Protein AF-A0A2A2LIG8-F1 (afdb_monomer_lite)

pLDDT: mean 82.66, std 11.36, range [53.28, 94.81]

InterPro domains:
  IPR013099 Potassium channel domain [PF07885] (1-43)
  IPR028325 Voltage-gated potassium channel [PTHR11537] (1-49)

Secondary structure (DSSP, 8-state):
--S----SS---SHHHHHHHHHHHHHHHHHHHHHHHHHHHHHHHHTTHHHHHHHHH--

Structure (mmCIF, N/CA/C/O backbone):
data_AF-A0A2A2LIG8-F1
#
_entry.id   AF-A0A2A2LIG8-F1
#
loop_
_atom_site.group_PDB
_atom_site.id
_atom_site.type_symbol
_atom_site.label_atom_id
_atom_site.label_alt_id
_atom_site.label_comp_id
_atom_site.label_asym_id
_atom_site.label_entity_id
_atom_site.label_seq_id
_atom_site.pdbx_PDB_ins_code
_atom_site.Cartn_x
_atom_site.Cartn_y
_atom_site.Cartn_z
_atom_site.occupancy
_atom_site.B_iso_or_equiv
_atom_site.auth_seq_id
_atom_site.auth_comp_id
_atom_site.auth_asym_id
_atom_site.auth_atom_id
_atom_site.pdbx_PDB_model_num
ATOM 1 N N . MET A 1 1 ? 2.183 -1.473 -0.054 1.00 61.34 1 MET A N 1
ATOM 2 C CA . MET A 1 1 ? 3.524 -0.860 0.064 1.00 61.34 1 MET A CA 1
ATOM 3 C C . MET A 1 1 ? 3.594 -0.167 1.414 1.00 61.34 1 MET A C 1
ATOM 5 O O . MET A 1 1 ? 2.699 0.608 1.706 1.00 61.34 1 MET A O 1
ATOM 9 N N . THR A 1 2 ? 4.592 -0.449 2.250 1.00 67.44 2 THR A N 1
ATOM 10 C CA . THR A 1 2 ? 4.744 0.140 3.602 1.00 67.44 2 THR A CA 1
ATOM 11 C C . THR A 1 2 ? 5.312 1.567 3.580 1.00 67.44 2 THR A C 1
ATOM 13 O O . THR A 1 2 ? 5.854 2.031 4.573 1.00 67.44 2 THR A O 1
ATOM 16 N N . THR A 1 3 ? 5.248 2.232 2.420 1.00 70.12 3 THR A N 1
ATOM 17 C CA . THR A 1 3 ? 5.724 3.601 2.144 1.00 70.12 3 THR A CA 1
ATOM 18 C C . THR A 1 3 ? 7.191 3.910 2.467 1.00 70.12 3 THR A C 1
ATOM 20 O O . THR A 1 3 ? 7.599 5.045 2.272 1.00 70.12 3 THR A O 1
ATOM 23 N N . VAL A 1 4 ? 8.003 2.936 2.899 1.00 84.50 4 VAL A N 1
ATOM 24 C CA . VAL A 1 4 ? 9.420 3.176 3.240 1.00 84.50 4 VAL A CA 1
ATOM 25 C C . VAL A 1 4 ? 10.248 3.505 1.998 1.00 84.50 4 VAL A C 1
ATOM 27 O O . VAL A 1 4 ? 10.985 4.480 1.998 1.00 84.50 4 VAL A O 1
ATOM 30 N N . GLY A 1 5 ? 10.100 2.708 0.932 1.00 79.00 5 GLY A N 1
ATOM 31 C CA . GLY A 1 5 ? 10.705 2.999 -0.369 1.00 79.00 5 GLY A CA 1
ATOM 32 C C . GLY A 1 5 ? 12.228 3.141 -0.331 1.00 79.00 5 GLY A C 1
ATOM 33 O O . GLY A 1 5 ? 12.742 4.149 -0.797 1.00 79.00 5 GLY A O 1
ATOM 34 N N . TYR A 1 6 ? 12.942 2.132 0.186 1.00 84.81 6 TYR A N 1
ATOM 35 C CA . TYR A 1 6 ? 14.413 2.129 0.248 1.00 84.81 6 TYR A CA 1
ATOM 36 C C . TYR A 1 6 ? 15.092 2.410 -1.103 1.00 84.81 6 TYR A C 1
ATOM 38 O O . TYR A 1 6 ? 16.186 2.966 -1.131 1.00 84.81 6 TYR A O 1
ATOM 46 N N . GLY A 1 7 ? 14.431 2.082 -2.219 1.00 82.75 7 GLY A N 1
ATOM 47 C CA . GLY A 1 7 ? 14.888 2.442 -3.564 1.00 82.75 7 GLY A CA 1
ATOM 48 C C . GLY A 1 7 ? 16.021 1.562 -4.095 1.00 82.75 7 GLY A C 1
ATOM 49 O O . GLY A 1 7 ? 16.538 1.820 -5.177 1.00 82.75 7 GLY A O 1
ATOM 50 N N . ASP A 1 8 ? 16.368 0.508 -3.363 1.00 83.12 8 ASP A N 1
ATOM 51 C CA . ASP A 1 8 ? 17.287 -0.561 -3.748 1.00 83.12 8 ASP A CA 1
ATOM 52 C C . ASP A 1 8 ? 16.745 -1.394 -4.919 1.00 83.12 8 ASP A C 1
ATOM 54 O O . ASP A 1 8 ? 17.493 -1.786 -5.814 1.00 83.12 8 ASP A O 1
ATOM 58 N N . LEU A 1 9 ? 15.427 -1.603 -4.959 1.00 79.31 9 LEU A N 1
ATOM 59 C CA . LEU A 1 9 ? 14.734 -2.256 -6.064 1.00 79.31 9 LEU A CA 1
ATOM 60 C C . LEU A 1 9 ? 13.654 -1.332 -6.626 1.00 79.31 9 LEU A C 1
ATOM 62 O O . LEU A 1 9 ? 12.663 -1.024 -5.963 1.00 79.31 9 LEU A O 1
ATOM 66 N N . VAL A 1 10 ? 13.838 -0.907 -7.880 1.00 86.06 10 VAL A N 1
ATOM 67 C CA . VAL A 1 10 ? 12.915 -0.008 -8.584 1.00 86.06 10 VAL A CA 1
ATOM 68 C C . VAL A 1 10 ? 12.586 -0.522 -9.987 1.00 86.06 10 VAL A C 1
ATOM 70 O O . VAL A 1 10 ? 13.466 -1.018 -10.695 1.00 86.06 10 VAL A O 1
ATOM 73 N N . PRO A 1 11 ? 11.325 -0.403 -10.437 1.00 87.56 11 PRO A N 1
ATOM 74 C CA . PRO A 1 11 ? 10.953 -0.802 -11.786 1.00 87.56 11 PRO A CA 1
ATOM 75 C C . PRO A 1 11 ? 11.576 0.143 -12.824 1.00 87.56 11 PRO A C 1
ATOM 77 O O . PRO A 1 11 ? 11.354 1.356 -12.805 1.00 87.56 11 PRO A O 1
ATOM 80 N N . VAL A 1 12 ? 12.334 -0.420 -13.767 1.00 91.44 12 VAL A N 1
ATOM 81 C CA . VAL A 1 12 ? 13.025 0.346 -14.822 1.00 91.44 12 VAL A CA 1
ATOM 82 C C . VAL A 1 12 ? 12.100 0.620 -16.014 1.00 91.44 12 VAL A C 1
ATOM 84 O O . VAL A 1 12 ? 12.160 1.687 -16.625 1.00 91.44 12 VAL A O 1
ATOM 87 N N . THR A 1 13 ? 11.192 -0.311 -16.322 1.00 94.81 13 THR A N 1
ATOM 88 C CA . THR A 1 13 ? 10.274 -0.208 -17.464 1.00 94.81 13 THR A CA 1
ATOM 89 C C . THR A 1 13 ? 9.080 0.702 -17.164 1.00 94.81 13 THR A C 1
ATOM 91 O O . THR A 1 13 ? 8.595 0.774 -16.034 1.00 94.81 13 THR A O 1
ATOM 94 N N . ALA A 1 14 ? 8.558 1.376 -18.195 1.00 90.75 14 ALA A N 1
ATOM 95 C CA . ALA A 1 14 ? 7.388 2.250 -18.062 1.00 90.75 14 ALA A CA 1
ATOM 96 C C . ALA A 1 14 ? 6.149 1.496 -17.537 1.00 90.75 14 ALA A C 1
ATOM 98 O O . ALA A 1 14 ? 5.464 1.981 -16.638 1.00 90.75 14 ALA A O 1
ATOM 99 N N . GLY A 1 15 ? 5.912 0.273 -18.026 1.00 94.31 15 GLY A N 1
ATOM 100 C CA . GLY A 1 15 ? 4.830 -0.584 -17.533 1.00 94.31 15 GLY A CA 1
ATOM 101 C C . GLY A 1 15 ? 5.022 -1.009 -16.075 1.00 94.31 15 GLY A C 1
ATOM 102 O O . GLY A 1 15 ? 4.074 -0.970 -15.293 1.00 94.31 15 GLY A O 1
ATOM 103 N N . GLY A 1 16 ? 6.256 -1.333 -15.673 1.00 90.38 16 GLY A N 1
ATOM 104 C CA . GLY A 1 16 ? 6.568 -1.687 -14.287 1.00 90.38 16 GLY A CA 1
ATOM 105 C C . GLY A 1 16 ? 6.290 -0.541 -13.313 1.00 90.38 16 GLY A C 1
ATOM 106 O O . GLY A 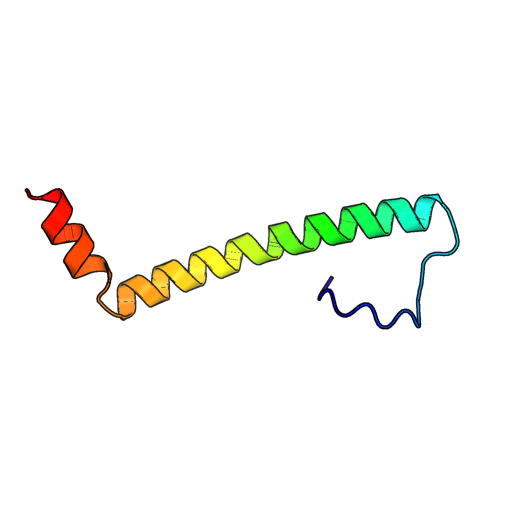1 16 ? 5.742 -0.771 -12.238 1.00 90.38 16 GLY A O 1
ATOM 107 N N . LYS A 1 17 ? 6.591 0.703 -13.707 1.00 90.12 17 LYS A N 1
ATOM 108 C CA . LYS A 1 17 ? 6.279 1.900 -12.908 1.00 90.12 17 LYS A CA 1
ATOM 109 C C . LYS A 1 17 ? 4.773 2.101 -12.734 1.00 90.12 17 LYS A C 1
ATOM 111 O O . LYS A 1 17 ? 4.328 2.426 -11.636 1.00 90.12 17 LYS A O 1
ATOM 116 N N . PHE A 1 18 ? 3.988 1.862 -13.785 1.00 93.56 18 PHE A N 1
ATOM 117 C CA . PHE A 1 18 ? 2.530 1.966 -13.719 1.00 93.56 18 PHE A CA 1
ATOM 118 C C . PHE A 1 18 ? 1.920 0.912 -12.787 1.00 93.56 18 PHE A C 1
ATOM 120 O O . PHE A 1 18 ? 1.143 1.250 -11.896 1.00 93.56 18 PHE A O 1
ATOM 127 N N . ILE A 1 19 ? 2.327 -0.353 -12.929 1.00 92.44 19 ILE A N 1
ATOM 128 C CA . ILE A 1 19 ? 1.849 -1.436 -12.058 1.00 92.44 19 ILE A CA 1
ATOM 129 C C . ILE A 1 19 ? 2.264 -1.183 -10.608 1.00 92.44 19 ILE A C 1
ATOM 131 O O . ILE A 1 19 ? 1.450 -1.363 -9.705 1.00 92.44 19 ILE A O 1
ATOM 135 N N . ALA A 1 20 ? 3.492 -0.714 -10.374 1.00 88.69 20 ALA A N 1
ATOM 136 C CA . ALA A 1 20 ? 3.948 -0.357 -9.037 1.00 88.69 20 ALA A CA 1
ATOM 137 C C . ALA A 1 20 ? 3.074 0.742 -8.413 1.00 88.69 20 ALA A C 1
ATOM 139 O O . ALA A 1 20 ? 2.668 0.611 -7.259 1.00 88.69 20 ALA A O 1
ATOM 140 N N . ALA A 1 21 ? 2.717 1.784 -9.171 1.00 90.12 21 ALA A N 1
ATOM 141 C CA . ALA A 1 21 ? 1.827 2.842 -8.694 1.00 90.12 21 ALA A CA 1
ATOM 142 C C . ALA A 1 21 ? 0.432 2.302 -8.330 1.00 90.12 21 ALA A C 1
ATOM 144 O O . ALA A 1 21 ? -0.058 2.550 -7.227 1.00 90.12 21 ALA A O 1
ATOM 145 N N . VAL A 1 22 ? -0.176 1.499 -9.209 1.00 93.06 22 VAL A N 1
ATOM 146 C CA . VAL A 1 22 ? -1.501 0.904 -8.967 1.00 93.06 22 VAL A CA 1
ATOM 147 C C . VAL A 1 22 ? -1.473 -0.032 -7.755 1.00 93.06 22 VAL A C 1
ATOM 149 O O . VAL A 1 22 ? -2.295 0.101 -6.849 1.00 93.06 22 VAL A O 1
ATOM 152 N N . ALA A 1 23 ? -0.485 -0.924 -7.676 1.00 90.88 23 ALA A N 1
ATOM 153 C CA . ALA A 1 23 ? -0.326 -1.853 -6.559 1.00 90.88 23 ALA A CA 1
ATOM 154 C C . ALA A 1 23 ? -0.112 -1.129 -5.217 1.00 90.88 23 ALA A C 1
ATOM 156 O O . ALA A 1 23 ? -0.573 -1.599 -4.174 1.00 90.88 23 ALA A O 1
ATOM 157 N N . SER A 1 24 ? 0.552 0.032 -5.234 1.00 90.44 24 SER A N 1
ATOM 158 C CA . SER A 1 24 ? 0.748 0.870 -4.046 1.00 90.44 24 SER A CA 1
ATOM 159 C C . SER A 1 24 ? -0.582 1.368 -3.487 1.00 90.44 24 SER A C 1
ATOM 161 O O . SER A 1 24 ? -0.836 1.203 -2.293 1.00 90.44 24 SER A O 1
ATOM 163 N N . VAL A 1 25 ? -1.442 1.914 -4.351 1.00 91.56 25 VAL A N 1
ATOM 164 C CA . VAL A 1 25 ? -2.769 2.428 -3.977 1.00 91.56 25 VAL A CA 1
ATOM 165 C C . VAL A 1 25 ? -3.681 1.293 -3.515 1.00 91.56 25 VAL A C 1
ATOM 167 O O . VAL A 1 25 ? -4.275 1.386 -2.440 1.00 91.56 25 VAL A O 1
ATOM 170 N N . CYS A 1 26 ? -3.735 0.188 -4.266 1.00 91.56 26 CYS A N 1
ATOM 171 C CA . CYS A 1 26 ? -4.514 -0.990 -3.882 1.00 91.56 26 CYS A CA 1
ATOM 172 C C . CYS A 1 26 ? -4.106 -1.517 -2.500 1.00 91.56 26 CYS A C 1
ATOM 174 O O . CYS A 1 26 ? -4.966 -1.822 -1.679 1.00 91.56 26 CYS A O 1
ATOM 176 N N . GLY A 1 27 ? -2.803 -1.568 -2.208 1.00 89.56 27 GLY A N 1
ATOM 177 C CA . GLY A 1 27 ? -2.309 -2.012 -0.907 1.00 89.56 27 GLY A CA 1
ATOM 178 C C . GLY A 1 27 ? -2.782 -1.141 0.262 1.00 89.56 27 GLY A C 1
ATOM 179 O O . GLY A 1 27 ? -3.074 -1.677 1.325 1.00 89.56 27 GLY A O 1
ATOM 180 N N . ILE A 1 28 ? -2.892 0.178 0.079 1.00 90.94 28 ILE A N 1
ATOM 181 C CA . ILE A 1 28 ? -3.369 1.096 1.129 1.00 90.94 28 ILE A CA 1
ATOM 182 C C . ILE A 1 28 ? -4.859 0.871 1.404 1.00 90.94 28 ILE A C 1
ATOM 184 O O . ILE A 1 28 ? -5.265 0.777 2.561 1.00 90.94 28 ILE A O 1
ATOM 188 N N . ILE A 1 29 ? -5.664 0.723 0.349 1.00 91.19 29 ILE A N 1
ATOM 189 C CA . ILE A 1 29 ? -7.109 0.480 0.465 1.00 91.19 29 ILE A CA 1
ATOM 190 C C . ILE A 1 29 ? -7.374 -0.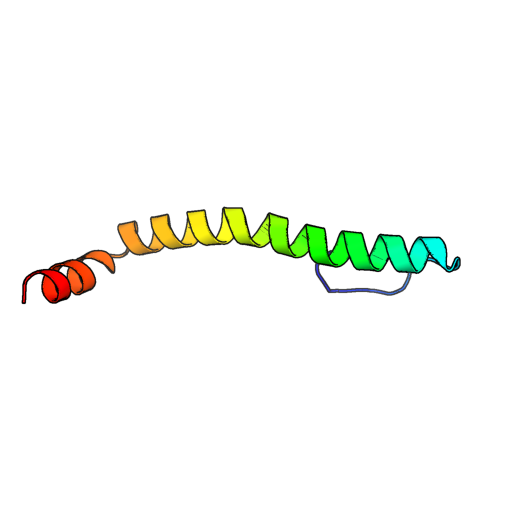831 1.217 1.00 91.19 29 ILE A C 1
ATOM 192 O O . ILE A 1 29 ? -8.187 -0.862 2.140 1.00 91.19 29 ILE A O 1
ATOM 196 N N . THR A 1 30 ? -6.640 -1.895 0.883 1.00 92.50 30 THR A N 1
ATOM 197 C CA . THR A 1 30 ? -6.771 -3.197 1.553 1.00 92.50 30 THR A CA 1
ATOM 198 C C . THR A 1 30 ? -6.411 -3.138 3.035 1.00 92.50 30 THR A C 1
ATOM 200 O O . THR A 1 30 ? -7.007 -3.862 3.825 1.00 92.50 30 THR A O 1
ATOM 203 N N . LEU A 1 31 ? -5.466 -2.282 3.435 1.00 92.38 31 LEU A N 1
ATOM 204 C CA . LEU A 1 31 ? -5.097 -2.106 4.843 1.00 92.38 31 LEU A CA 1
ATOM 205 C C . LEU A 1 31 ? -6.100 -1.240 5.613 1.00 92.38 31 LEU A C 1
ATOM 207 O O . LEU A 1 31 ? -6.290 -1.458 6.806 1.00 92.38 31 LEU A O 1
ATOM 211 N N . ALA A 1 32 ? -6.778 -0.301 4.954 1.00 91.75 32 ALA A N 1
ATOM 212 C CA . ALA A 1 32 ? -7.768 0.554 5.606 1.00 91.75 32 ALA A CA 1
ATOM 213 C C . ALA A 1 32 ? -8.946 -0.253 6.183 1.00 91.75 32 ALA A C 1
ATOM 215 O O . ALA A 1 32 ? -9.373 -0.001 7.307 1.00 91.75 32 ALA A O 1
ATOM 216 N N . PHE A 1 33 ? -9.420 -1.268 5.454 1.00 91.50 33 PHE A N 1
ATOM 217 C CA . PHE A 1 33 ? -10.557 -2.095 5.868 1.00 91.50 33 PHE A CA 1
ATOM 218 C C . PHE A 1 33 ? -10.368 -2.811 7.229 1.00 91.50 33 PHE A C 1
ATOM 220 O O . PHE A 1 33 ? -11.193 -2.608 8.125 1.00 91.50 33 PHE A O 1
ATOM 227 N N . PRO A 1 34 ? -9.300 -3.603 7.461 1.00 91.50 34 PRO A N 1
ATOM 228 C CA . PRO A 1 34 ? -9.074 -4.244 8.755 1.00 91.50 34 PRO A CA 1
ATOM 229 C C . PRO A 1 34 ? -8.761 -3.237 9.868 1.00 91.50 34 PRO A C 1
ATOM 231 O O . PRO A 1 34 ? -9.153 -3.466 11.009 1.00 91.50 34 PRO A O 1
ATOM 234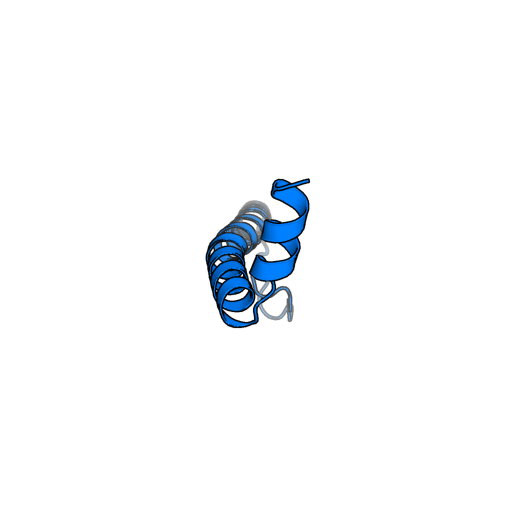 N N . ILE A 1 35 ? -8.102 -2.112 9.557 1.00 94.00 35 ILE A N 1
ATOM 235 C CA . ILE A 1 35 ? -7.809 -1.065 10.548 1.00 94.00 35 ILE A CA 1
ATOM 236 C C . ILE A 1 35 ? -9.109 -0.471 11.098 1.00 94.00 35 ILE A C 1
ATOM 238 O O . ILE A 1 35 ? -9.268 -0.385 12.316 1.00 94.00 35 ILE A O 1
ATOM 242 N N . SER A 1 36 ? -10.061 -0.122 10.228 1.00 91.75 36 SER A N 1
ATOM 243 C CA . SER A 1 36 ? -11.376 0.374 10.651 1.00 91.75 36 SER A CA 1
ATOM 244 C C . SER A 1 36 ? -12.105 -0.632 11.545 1.00 91.75 36 SER A C 1
ATOM 246 O O . SER A 1 36 ? -12.596 -0.255 12.607 1.00 91.75 36 SER A O 1
ATOM 248 N N . MET A 1 37 ? -12.089 -1.920 11.180 1.00 91.31 37 MET A N 1
ATOM 249 C CA . MET A 1 37 ? -12.708 -2.976 11.989 1.00 91.31 37 MET A CA 1
ATOM 250 C C . MET A 1 37 ? -12.091 -3.068 13.394 1.00 91.31 37 MET A C 1
ATOM 252 O O . MET A 1 37 ? -12.809 -3.237 14.378 1.00 91.31 37 MET A O 1
ATOM 256 N N . ILE A 1 38 ? -10.767 -2.941 13.510 1.00 93.69 38 ILE A N 1
ATOM 257 C CA . ILE A 1 38 ? -10.069 -2.982 14.803 1.00 93.69 38 ILE A CA 1
ATOM 258 C C . ILE A 1 38 ? -10.438 -1.763 15.661 1.00 93.69 38 ILE A C 1
ATOM 260 O O . ILE A 1 38 ? -10.717 -1.916 16.851 1.00 93.69 38 ILE A O 1
ATOM 264 N N . ILE A 1 39 ? -10.477 -0.566 15.068 1.00 90.56 39 ILE A N 1
ATOM 265 C CA . ILE A 1 39 ? -10.793 0.683 15.780 1.00 90.56 39 ILE A CA 1
ATOM 266 C C . ILE A 1 39 ? -12.204 0.643 16.369 1.00 90.56 39 ILE A C 1
ATOM 268 O O . ILE A 1 39 ? -12.399 1.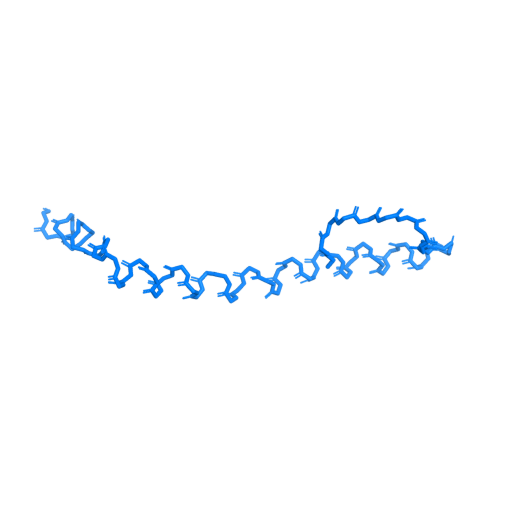051 17.516 1.00 90.56 39 ILE A O 1
ATOM 272 N N . GLU A 1 40 ? -13.183 0.132 15.623 1.00 87.56 40 GLU A N 1
ATOM 273 C CA . GLU A 1 40 ? -14.559 -0.002 16.111 1.00 87.56 40 GLU A CA 1
ATOM 274 C C . GLU A 1 40 ? -14.632 -0.900 17.351 1.00 87.56 40 GLU A C 1
ATOM 276 O O . GLU A 1 40 ? -15.229 -0.517 18.359 1.00 87.56 40 GLU A O 1
ATOM 281 N N . ARG A 1 41 ? -13.944 -2.048 17.326 1.00 87.25 41 ARG A N 1
ATOM 282 C CA . ARG A 1 41 ? -13.879 -2.975 18.470 1.00 87.25 41 ARG A CA 1
ATOM 283 C C . ARG A 1 41 ? -13.172 -2.368 19.673 1.00 87.25 41 ARG A C 1
ATOM 285 O O . ARG A 1 41 ? -13.605 -2.553 20.808 1.00 87.25 41 ARG A O 1
ATOM 292 N N . PHE A 1 42 ? -12.112 -1.604 19.434 1.00 87.62 42 PHE A N 1
ATOM 293 C CA . PHE A 1 42 ? -11.372 -0.941 20.502 1.00 87.62 42 PHE A CA 1
ATOM 294 C C . PHE A 1 42 ? -12.178 0.199 21.143 1.00 87.62 42 PHE A C 1
ATOM 296 O O . PHE A 1 42 ? -12.166 0.371 22.363 1.00 87.62 42 PHE A O 1
ATOM 303 N N . THR A 1 43 ? -12.928 0.946 20.331 1.00 84.94 43 THR A N 1
ATOM 304 C CA . THR A 1 43 ? -13.817 2.027 20.783 1.00 84.94 43 THR A CA 1
ATOM 305 C C . THR A 1 43 ? -14.982 1.480 21.608 1.00 84.94 43 THR A C 1
ATOM 307 O O . THR A 1 43 ? -15.349 2.067 22.628 1.00 84.94 43 THR A O 1
ATOM 310 N N . GLU A 1 44 ? -15.527 0.333 21.197 1.00 83.12 44 GLU A N 1
ATOM 311 C CA . GLU A 1 44 ? -16.550 -0.405 21.939 1.00 83.12 44 GLU A CA 1
ATOM 312 C C . GLU A 1 44 ? -16.022 -0.885 23.299 1.00 83.12 44 GLU A C 1
ATOM 314 O O . GLU A 1 44 ? -16.677 -0.670 24.318 1.00 83.12 44 GLU A O 1
ATOM 319 N N . SER A 1 45 ? -14.801 -1.429 23.342 1.00 78.94 45 SER A N 1
ATOM 320 C CA . SER A 1 45 ? -14.177 -1.916 24.581 1.00 78.94 45 SER A CA 1
ATOM 321 C C . SER A 1 45 ? -13.718 -0.806 25.537 1.00 78.94 45 SER A C 1
ATOM 323 O O . SER A 1 45 ? -13.581 -1.062 26.731 1.00 78.94 45 SER A O 1
ATOM 325 N N . THR A 1 46 ? -13.461 0.408 25.039 1.00 78.25 46 THR A N 1
ATOM 326 C CA . THR A 1 46 ? -12.931 1.536 25.838 1.00 78.25 46 THR A CA 1
ATOM 327 C C . THR A 1 46 ? -14.043 2.476 26.345 1.00 78.25 46 THR A C 1
ATOM 329 O O . THR A 1 46 ? -13.773 3.519 26.929 1.00 78.25 46 THR A O 1
ATOM 332 N N . GLY A 1 47 ? -15.322 2.126 26.163 1.00 67.88 47 GLY A N 1
ATOM 333 C CA . GLY A 1 47 ? -16.454 2.903 26.696 1.00 67.88 47 GLY A CA 1
ATOM 334 C C . GLY A 1 47 ? -16.806 4.174 25.907 1.00 67.88 47 GLY A C 1
ATOM 335 O O . GLY A 1 47 ? -17.684 4.932 26.316 1.00 67.88 47 GLY A O 1
ATOM 336 N N . GLY A 1 48 ? -16.199 4.399 24.734 1.00 65.62 48 GLY A N 1
ATOM 337 C CA . GLY A 1 48 ? -16.524 5.539 23.861 1.00 65.62 48 GLY A CA 1
ATOM 338 C C . GLY A 1 48 ? -17.969 5.527 23.333 1.00 65.62 48 GLY A C 1
ATOM 339 O O . GLY A 1 48 ? -18.512 6.567 22.954 1.00 65.62 48 GLY A O 1
ATOM 340 N N . ASN A 1 49 ? -18.628 4.365 23.362 1.00 61.62 49 ASN A N 1
ATOM 341 C CA . ASN A 1 49 ? -20.028 4.209 22.964 1.00 61.62 49 ASN A CA 1
ATOM 342 C C . ASN A 1 49 ? -21.035 4.805 23.971 1.00 61.62 49 ASN A C 1
ATOM 344 O O . ASN A 1 49 ? -22.167 5.093 23.578 1.00 61.62 49 ASN A O 1
ATOM 348 N N . GLU A 1 50 ? -20.636 5.066 25.221 1.00 65.31 50 GLU A N 1
ATOM 349 C CA . GLU A 1 50 ? -21.523 5.610 26.262 1.00 65.31 50 GLU A CA 1
ATOM 350 C C . GLU A 1 50 ? -21.918 7.073 2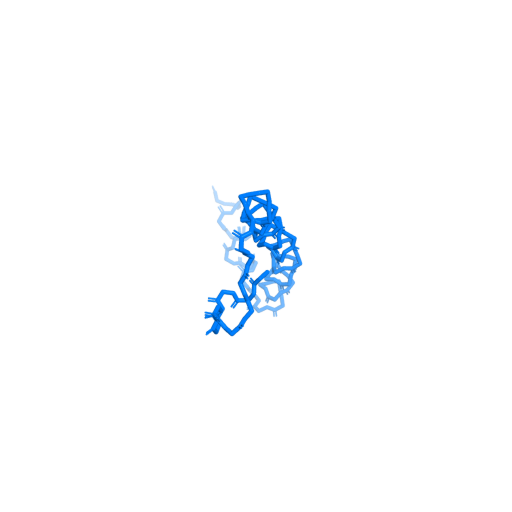5.968 1.00 65.31 50 GLU A C 1
ATOM 352 O O . GLU A 1 50 ? -23.080 7.465 26.089 1.00 65.31 50 GLU A O 1
ATOM 357 N N . ILE A 1 51 ? -20.961 7.878 25.487 1.00 66.69 51 ILE A N 1
ATOM 358 C CA . ILE A 1 51 ? -21.166 9.299 25.149 1.00 66.69 51 ILE A CA 1
ATOM 359 C C . ILE A 1 51 ? -22.024 9.437 23.884 1.00 66.69 51 ILE A C 1
ATOM 361 O O . ILE A 1 51 ? -22.904 10.296 23.811 1.00 66.69 51 ILE A O 1
ATOM 365 N N . ARG A 1 52 ? -21.819 8.553 22.897 1.00 67.00 52 ARG A N 1
ATOM 366 C CA . ARG A 1 52 ? -22.619 8.535 21.661 1.00 67.00 52 ARG A CA 1
ATOM 367 C C . ARG A 1 52 ? -24.054 8.062 21.900 1.00 67.00 52 ARG A C 1
ATOM 369 O O . ARG A 1 52 ? -24.948 8.548 21.214 1.00 67.00 52 ARG A O 1
ATOM 376 N N . LYS A 1 53 ? -24.293 7.161 22.864 1.00 63.84 53 LYS A N 1
ATOM 377 C CA . LYS A 1 53 ? -25.656 6.776 23.272 1.00 63.84 53 LYS A CA 1
ATOM 378 C C . LYS A 1 53 ? -26.405 7.945 23.910 1.00 63.84 53 LYS A C 1
ATOM 380 O O . LYS A 1 53 ? -27.515 8.232 23.479 1.00 63.84 53 LYS A O 1
ATOM 385 N N . LYS A 1 54 ? -25.771 8.686 24.829 1.00 64.12 54 LYS A N 1
ATOM 386 C CA . LYS A 1 54 ? -26.399 9.849 25.486 1.00 64.12 54 LYS A CA 1
ATOM 387 C C . LYS A 1 54 ? -26.784 10.979 24.525 1.00 64.12 54 LYS A C 1
ATOM 389 O O . LYS A 1 54 ? -27.807 11.618 24.723 1.00 64.12 54 LYS A O 1
ATOM 394 N N . LEU A 1 55 ? -26.000 11.200 23.469 1.00 68.81 55 LEU A N 1
ATOM 395 C CA . LEU A 1 55 ? -26.278 12.220 22.446 1.00 68.81 55 LEU A CA 1
ATOM 396 C C . LEU A 1 55 ? -27.390 11.841 21.458 1.00 68.81 55 LEU A C 1
ATOM 398 O O . LEU A 1 55 ? -27.890 12.719 20.767 1.00 68.81 55 LEU A O 1
ATOM 402 N N . LYS A 1 56 ? -27.756 10.558 21.350 1.00 65.56 56 LYS A N 1
ATOM 403 C CA . LYS A 1 56 ? -28.815 10.100 20.435 1.00 65.56 56 LYS A CA 1
ATOM 404 C C . LYS A 1 56 ? -30.196 10.031 21.102 1.00 65.56 56 LYS A C 1
ATOM 406 O O . LYS A 1 56 ? -31.182 9.814 20.407 1.00 65.56 56 LYS A O 1
ATOM 411 N N . GLU A 1 57 ? -30.246 10.175 22.427 1.00 64.19 57 GLU A N 1
ATOM 412 C CA . GLU A 1 57 ? -31.470 10.166 23.243 1.00 64.19 57 GLU A CA 1
ATOM 413 C C . GLU A 1 57 ? -31.930 11.571 23.690 1.00 64.19 57 GLU A C 1
ATOM 415 O O . GLU A 1 57 ? -32.929 11.675 24.395 1.00 64.19 57 GLU A O 1
ATOM 420 N N . THR A 1 58 ? -31.232 12.643 23.287 1.00 53.28 58 THR A N 1
ATOM 421 C CA . THR A 1 58 ? -31.672 14.048 23.446 1.00 53.28 58 THR A CA 1
ATOM 422 C C . THR A 1 58 ? -32.123 14.600 22.101 1.00 53.28 58 THR A C 1
ATOM 424 O O . THR A 1 58 ? -33.143 15.321 22.076 1.00 53.28 58 THR A O 1
#

Radius of gyration: 19.62 Å;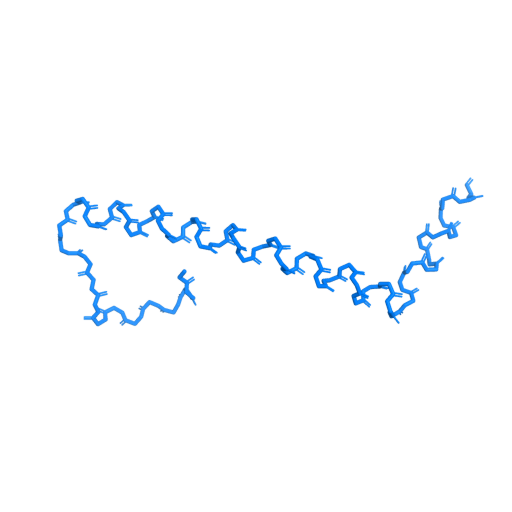 chains: 1; bounding box: 49×18×45 Å

Sequence (58 aa):
MTTVGYGDLVPVTAGGKFIAAVASVCGIITLAFPISMIIERFTESTGGNEIRKKLKET

Organism: NCBI:txid2018661

Foldseek 3Di:
DPPPCPVPDDDPDPVRNVVVVVVVVVVVVVVVVVVVVVVVVVCVVVCVVVVVVVVVVD